Protein AF-A0A7W2Y4Q6-F1 (afdb_monomer)

Sequence (118 aa):
MKKLLILIVAGALYFHYYPNEKLNSWFFEQKEMALSYFSDATDTKVRLKSDKIYQDLSRDFGQFTSQEKAYVAEITSSREKVKIFNEQYCKSKKQTPKLHRDNLTKVCYTISKYSNLL

pLDDT: mean 84.08, std 11.5, range [57.34, 96.38]

Structure (mmCIF, N/CA/C/O backbone):
data_AF-A0A7W2Y4Q6-F1
#
_entry.id   AF-A0A7W2Y4Q6-F1
#
loop_
_atom_site.group_PDB
_atom_site.id
_atom_site.type_symbol
_atom_site.label_atom_id
_atom_site.label_alt_id
_atom_site.label_comp_id
_atom_site.label_asym_id
_atom_site.label_entity_id
_atom_site.label_seq_id
_atom_site.pdbx_PDB_ins_code
_atom_site.Cartn_x
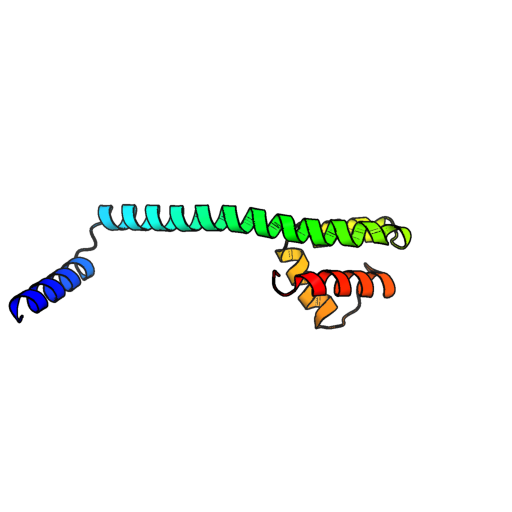_atom_site.Cartn_y
_atom_site.Cartn_z
_atom_site.occupancy
_atom_site.B_iso_or_equiv
_atom_site.auth_seq_id
_atom_site.auth_comp_id
_atom_site.auth_asym_id
_atom_site.auth_atom_id
_atom_site.pdbx_PDB_model_num
ATOM 1 N N . MET A 1 1 ? 34.415 -9.771 -45.768 1.00 57.34 1 MET A N 1
ATOM 2 C CA . MET A 1 1 ? 34.168 -9.527 -44.324 1.00 57.34 1 MET A CA 1
ATOM 3 C C . MET A 1 1 ? 34.905 -8.306 -43.754 1.00 57.34 1 MET A C 1
ATOM 5 O O . MET A 1 1 ? 34.303 -7.576 -42.983 1.00 57.34 1 MET A O 1
ATOM 9 N N . LYS A 1 2 ? 36.146 -7.996 -44.169 1.00 64.56 2 LYS A N 1
ATOM 10 C CA . LYS A 1 2 ? 36.915 -6.837 -43.653 1.00 64.56 2 LYS A CA 1
ATOM 11 C C . LYS A 1 2 ? 36.273 -5.457 -43.912 1.00 64.56 2 LYS A C 1
ATOM 13 O O . LYS A 1 2 ? 36.278 -4.611 -43.031 1.00 64.56 2 LYS A O 1
ATOM 18 N N . LYS A 1 3 ? 35.670 -5.242 -45.091 1.00 75.75 3 LYS A N 1
ATOM 19 C CA . LYS A 1 3 ? 35.031 -3.958 -45.457 1.00 75.75 3 LYS A CA 1
ATOM 20 C C . LYS A 1 3 ? 33.748 -3.660 -44.669 1.00 75.75 3 LYS A C 1
ATOM 22 O O . LYS A 1 3 ? 33.468 -2.502 -44.396 1.00 75.75 3 LYS A O 1
ATOM 27 N N . LEU A 1 4 ? 33.009 -4.698 -44.268 1.00 81.25 4 LEU A N 1
ATOM 28 C CA . LEU A 1 4 ? 31.789 -4.549 -43.470 1.00 81.25 4 LEU A CA 1
ATOM 29 C C . LEU A 1 4 ? 32.122 -4.080 -42.046 1.00 81.25 4 LEU A C 1
ATOM 31 O O . LEU A 1 4 ? 31.506 -3.152 -41.541 1.00 81.25 4 LEU A O 1
ATOM 35 N N . LEU A 1 5 ? 33.161 -4.672 -41.444 1.00 79.19 5 LEU A N 1
ATOM 36 C CA . LEU A 1 5 ? 33.664 -4.267 -40.129 1.00 79.19 5 LEU A CA 1
ATOM 37 C C . LEU A 1 5 ? 34.143 -2.811 -40.129 1.00 79.19 5 LEU A C 1
ATOM 39 O O . LEU A 1 5 ? 33.834 -2.071 -39.204 1.00 79.19 5 LEU A O 1
ATOM 43 N N . ILE A 1 6 ? 34.835 -2.377 -41.187 1.00 82.94 6 ILE A N 1
ATOM 44 C CA . ILE A 1 6 ? 35.300 -0.988 -41.313 1.00 82.94 6 ILE A CA 1
ATOM 45 C C . ILE A 1 6 ? 34.120 -0.010 -41.397 1.00 82.94 6 ILE A C 1
ATOM 47 O O . ILE A 1 6 ? 34.159 1.029 -40.749 1.00 82.94 6 ILE A O 1
ATOM 51 N N . LEU A 1 7 ? 33.056 -0.345 -42.135 1.00 84.19 7 LEU A N 1
ATOM 52 C CA . LEU A 1 7 ? 31.860 0.502 -42.227 1.00 84.19 7 LEU A CA 1
ATOM 53 C C . LEU A 1 7 ? 31.120 0.618 -40.890 1.00 84.19 7 LEU A C 1
ATOM 55 O O . LEU A 1 7 ? 30.686 1.709 -40.530 1.00 84.19 7 LEU A O 1
ATOM 59 N N . ILE A 1 8 ? 31.019 -0.479 -40.136 1.00 85.12 8 ILE A N 1
ATOM 60 C CA . ILE A 1 8 ? 30.400 -0.475 -38.803 1.00 85.12 8 ILE A CA 1
ATOM 61 C C . ILE A 1 8 ? 31.217 0.396 -37.837 1.00 85.12 8 ILE A C 1
ATOM 63 O O . ILE A 1 8 ? 30.652 1.235 -37.138 1.00 85.12 8 ILE A O 1
ATOM 67 N N . VAL A 1 9 ? 32.546 0.243 -37.833 1.00 87.31 9 VAL A N 1
ATOM 68 C CA . VAL A 1 9 ? 33.446 1.031 -36.973 1.00 87.31 9 VAL A CA 1
ATOM 69 C C . VAL A 1 9 ? 33.423 2.515 -37.351 1.00 87.31 9 VAL A C 1
ATOM 71 O O . VAL A 1 9 ? 33.332 3.368 -36.472 1.00 87.31 9 VAL A O 1
ATOM 74 N N . ALA A 1 10 ? 33.445 2.837 -38.646 1.00 82.56 10 ALA A N 1
ATOM 75 C CA . ALA A 1 10 ? 33.361 4.215 -39.123 1.00 82.56 10 ALA A CA 1
ATOM 76 C C . ALA A 1 10 ? 32.012 4.864 -38.774 1.00 82.56 10 ALA A C 1
ATOM 78 O O . ALA A 1 10 ? 31.985 6.010 -38.332 1.00 82.56 10 ALA A O 1
ATOM 79 N N . GLY A 1 11 ? 30.906 4.123 -38.905 1.00 81.50 11 GLY A N 1
ATOM 80 C CA . GLY A 1 11 ? 29.582 4.586 -38.492 1.00 81.50 11 GLY A CA 1
ATOM 81 C C . GLY A 1 11 ? 29.511 4.875 -36.992 1.00 81.50 11 GLY A C 1
ATOM 82 O O . GLY A 1 11 ? 29.047 5.940 -36.597 1.00 81.50 11 GLY A O 1
ATOM 83 N N . ALA A 1 12 ? 30.030 3.973 -36.154 1.00 81.50 12 ALA A N 1
ATOM 84 C CA . ALA A 1 12 ? 30.053 4.158 -34.704 1.00 81.50 12 ALA A CA 1
ATOM 85 C C . ALA A 1 12 ? 30.880 5.384 -34.280 1.00 81.50 12 ALA A C 1
ATOM 87 O O . ALA A 1 12 ? 30.425 6.170 -33.453 1.00 81.50 12 ALA A O 1
ATOM 88 N N . LEU A 1 13 ? 32.060 5.586 -34.879 1.00 80.50 13 LEU A N 1
ATOM 89 C CA . LEU A 1 13 ? 32.884 6.774 -34.632 1.00 80.50 13 LEU A CA 1
ATOM 90 C C . LEU A 1 13 ? 32.187 8.055 -35.103 1.00 80.50 13 LEU A C 1
ATOM 92 O O . LEU A 1 13 ? 32.202 9.054 -34.390 1.00 80.50 13 LEU A O 1
ATOM 96 N N . TYR A 1 14 ? 31.531 8.029 -36.264 1.00 77.94 14 TYR A N 1
ATOM 97 C CA . TYR A 1 14 ? 30.792 9.182 -36.774 1.00 77.94 14 TYR A CA 1
ATOM 98 C C . TYR A 1 14 ? 29.645 9.586 -35.838 1.00 77.94 14 TYR A C 1
ATOM 100 O O . TYR A 1 14 ? 29.555 10.750 -35.462 1.00 77.94 14 TYR A O 1
ATOM 108 N N . PHE A 1 15 ? 28.826 8.632 -35.386 1.00 72.31 15 PHE A N 1
ATOM 109 C CA . PHE A 1 15 ? 27.754 8.910 -34.423 1.00 72.31 15 PHE A CA 1
ATOM 110 C C . PHE A 1 15 ? 28.275 9.333 -33.044 1.00 72.31 15 PHE A C 1
ATOM 112 O O . PHE A 1 15 ? 27.602 10.089 -32.350 1.00 72.31 15 PHE A O 1
ATOM 119 N N . HIS A 1 16 ? 29.465 8.873 -32.650 1.00 73.31 16 HIS A N 1
ATOM 120 C CA . HIS A 1 16 ? 30.090 9.266 -31.389 1.00 73.31 16 HIS A CA 1
ATOM 121 C C . HIS A 1 16 ? 30.621 10.708 -31.415 1.00 73.31 16 HIS A C 1
ATOM 123 O O . HIS A 1 16 ? 30.435 11.440 -30.447 1.00 73.31 16 HIS A O 1
ATOM 129 N N . TYR A 1 17 ? 31.264 11.124 -32.513 1.00 71.94 17 TYR A N 1
ATOM 130 C CA . TYR A 1 17 ? 31.932 12.429 -32.614 1.00 71.94 17 TYR A CA 1
ATOM 131 C C . TYR A 1 17 ? 31.084 13.533 -33.263 1.00 71.94 17 TYR A C 1
ATOM 133 O O . TYR A 1 17 ? 31.356 14.708 -33.028 1.00 71.94 17 TYR A O 1
ATOM 141 N N . TYR A 1 18 ? 30.054 13.186 -34.040 1.00 67.69 18 TYR A N 1
ATOM 142 C CA . TYR A 1 18 ? 29.138 14.137 -34.682 1.00 67.69 18 TYR A CA 1
ATOM 143 C C . TYR A 1 18 ? 27.691 13.895 -34.223 1.00 67.69 18 TYR A C 1
ATOM 145 O O . TYR A 1 18 ? 26.859 13.432 -35.013 1.00 67.69 18 TYR A O 1
ATOM 153 N N . PRO A 1 19 ? 27.365 14.184 -32.945 1.00 60.62 19 PRO A N 1
ATOM 154 C CA . PRO A 1 19 ? 26.002 14.088 -32.442 1.00 60.62 19 PRO A CA 1
ATOM 155 C C . PRO A 1 19 ? 25.121 15.088 -33.195 1.00 60.62 19 PRO A C 1
ATOM 157 O O . PRO A 1 19 ? 25.172 16.293 -32.973 1.00 60.62 19 PRO A O 1
ATOM 160 N N . ASN A 1 20 ? 24.331 14.585 -34.137 1.00 63.69 20 ASN A N 1
ATOM 161 C CA . ASN A 1 20 ? 23.456 15.411 -34.952 1.00 63.69 20 ASN A CA 1
ATOM 162 C C . ASN A 1 20 ? 22.227 15.784 -34.107 1.00 63.69 20 ASN A C 1
ATOM 164 O O . ASN A 1 20 ? 21.431 14.911 -33.754 1.00 63.69 20 ASN A O 1
ATOM 168 N N . GLU A 1 21 ? 22.091 17.063 -33.747 1.00 64.38 21 GLU A N 1
ATOM 169 C CA . GLU A 1 21 ? 21.108 17.559 -32.767 1.00 64.38 21 GLU A CA 1
ATOM 170 C C . GLU A 1 21 ? 19.674 17.104 -33.078 1.00 64.38 21 GLU A C 1
ATOM 172 O O . GLU A 1 21 ? 18.936 16.700 -32.183 1.00 64.38 21 GLU A O 1
ATOM 177 N N . LYS A 1 22 ? 19.322 17.053 -34.368 1.00 62.41 22 LYS A N 1
ATOM 178 C CA . LYS A 1 22 ? 18.004 16.635 -34.868 1.00 62.41 22 LYS A CA 1
ATOM 179 C C . LYS A 1 22 ? 17.725 15.134 -34.716 1.00 62.41 22 LYS A C 1
ATOM 181 O O . LYS A 1 22 ? 16.577 14.717 -34.590 1.00 62.41 22 LYS A O 1
ATOM 186 N N . LEU A 1 23 ? 18.770 14.309 -34.760 1.00 64.88 23 LEU A N 1
ATOM 187 C CA . LEU A 1 23 ? 18.664 12.854 -34.616 1.00 64.88 23 LEU A CA 1
ATOM 188 C C . LEU A 1 23 ? 18.580 12.478 -33.131 1.00 64.88 23 LEU A C 1
ATOM 190 O O . LEU A 1 23 ? 17.799 11.606 -32.755 1.00 64.88 23 LEU A O 1
ATOM 194 N N . ASN A 1 24 ? 19.309 13.213 -32.287 1.00 67.25 24 ASN A N 1
ATOM 195 C CA . ASN A 1 24 ? 19.190 13.114 -30.838 1.00 67.25 24 ASN A CA 1
ATOM 196 C C . ASN A 1 24 ? 17.811 13.568 -30.357 1.00 67.25 24 ASN A C 1
ATOM 198 O O . ASN A 1 24 ? 17.193 12.836 -29.594 1.00 67.25 24 ASN A O 1
ATOM 202 N N . SER A 1 25 ? 17.295 14.713 -30.821 1.00 70.88 25 SER A N 1
ATOM 203 C CA . SER A 1 25 ? 15.974 15.200 -30.401 1.00 70.88 25 SER A CA 1
ATOM 204 C C . SER A 1 25 ? 14.863 14.211 -30.757 1.00 70.88 25 SER A C 1
ATOM 206 O O . SER A 1 25 ? 14.082 13.854 -29.886 1.00 70.88 25 SER A O 1
ATOM 208 N N . TRP A 1 26 ? 14.859 13.669 -31.981 1.00 76.06 26 TRP A N 1
A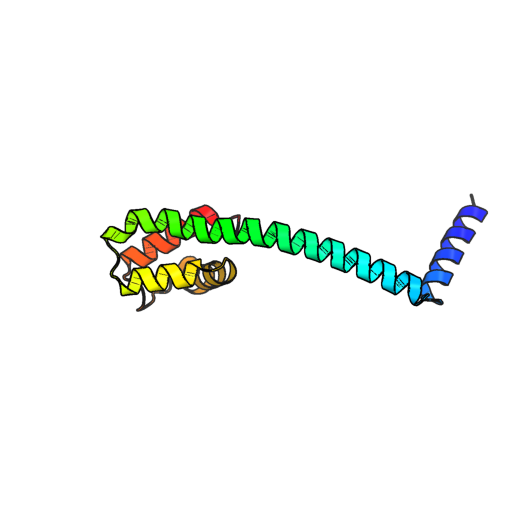TOM 209 C CA . TRP A 1 26 ? 13.9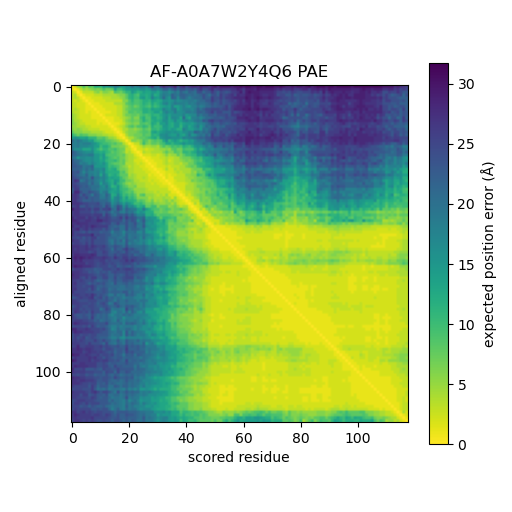03 12.633 -32.384 1.00 76.06 26 TRP A CA 1
ATOM 210 C C . TRP A 1 26 ? 14.037 11.358 -31.536 1.00 76.06 26 TRP A C 1
ATOM 212 O O . TRP A 1 26 ? 13.041 10.795 -31.093 1.00 76.06 26 TRP A O 1
ATOM 222 N N . PHE A 1 27 ? 15.261 10.906 -31.245 1.00 73.44 27 PHE A N 1
ATOM 223 C CA . PHE A 1 27 ? 15.478 9.739 -30.385 1.00 73.44 27 PHE A CA 1
ATOM 224 C C . PHE A 1 27 ? 15.009 9.977 -28.940 1.00 73.44 27 PHE A C 1
ATOM 226 O O . PHE A 1 27 ? 14.404 9.092 -28.333 1.00 73.44 27 PHE A O 1
ATOM 233 N N . PHE A 1 28 ? 15.262 11.167 -28.389 1.00 76.56 28 PHE A N 1
ATOM 234 C CA . PHE A 1 28 ? 14.799 11.551 -27.057 1.00 76.56 28 PHE A CA 1
ATOM 235 C C . PHE A 1 28 ? 13.277 11.681 -27.001 1.00 76.56 28 PHE A C 1
ATOM 237 O O . PHE A 1 28 ? 12.684 11.137 -26.076 1.00 76.56 28 PHE A O 1
ATOM 244 N N . GLU A 1 29 ? 12.639 12.289 -28.002 1.00 76.69 29 GLU A N 1
ATOM 245 C CA . GLU A 1 29 ? 11.176 12.361 -28.110 1.00 76.69 29 GLU A CA 1
ATOM 246 C C . GLU A 1 29 ? 10.548 10.967 -28.174 1.00 76.69 29 GLU A C 1
ATOM 248 O O . GLU A 1 29 ? 9.605 10.677 -27.442 1.00 76.69 29 GLU A O 1
ATOM 253 N N . GLN A 1 30 ? 11.107 10.060 -28.979 1.00 71.44 30 GLN A N 1
ATOM 254 C CA . GLN A 1 30 ? 10.623 8.680 -29.058 1.00 71.44 30 GLN A CA 1
ATOM 255 C C . GLN A 1 30 ? 10.821 7.924 -27.737 1.00 71.44 30 GLN A C 1
ATOM 257 O O . GLN A 1 30 ? 9.965 7.133 -27.337 1.00 71.44 30 GLN A O 1
ATOM 262 N N . LYS A 1 31 ? 11.934 8.171 -27.036 1.00 74.69 31 LYS A N 1
ATOM 263 C CA . LYS A 1 31 ? 12.202 7.590 -25.717 1.00 74.69 31 LYS A CA 1
ATOM 264 C C . LYS A 1 31 ? 11.228 8.117 -24.665 1.00 74.69 31 LYS A C 1
ATOM 266 O O . LYS A 1 31 ? 10.691 7.318 -23.902 1.00 74.69 31 LYS A O 1
ATOM 271 N N . GLU A 1 32 ? 11.004 9.425 -24.614 1.00 75.75 32 GLU A N 1
ATOM 272 C CA . GLU A 1 32 ? 10.064 10.034 -23.673 1.00 75.75 32 GLU A CA 1
ATOM 273 C C . GLU A 1 32 ? 8.628 9.616 -23.965 1.00 75.75 32 GLU A C 1
ATOM 275 O O . GLU A 1 32 ? 7.916 9.263 -23.034 1.00 75.75 32 GLU A O 1
ATOM 280 N N . MET A 1 33 ? 8.229 9.549 -25.236 1.00 75.81 33 MET A N 1
ATOM 281 C CA . MET A 1 33 ? 6.918 9.040 -25.634 1.00 75.81 33 MET A CA 1
ATOM 282 C C . MET A 1 33 ? 6.740 7.579 -25.211 1.00 75.81 33 MET A C 1
ATOM 284 O O . MET A 1 33 ? 5.720 7.221 -24.634 1.00 75.81 33 MET A O 1
ATOM 288 N N . ALA A 1 34 ? 7.734 6.717 -25.441 1.00 74.62 34 ALA A N 1
ATOM 289 C CA . ALA A 1 34 ? 7.658 5.337 -24.975 1.00 74.62 34 ALA A CA 1
ATOM 290 C C . ALA A 1 34 ? 7.519 5.281 -23.444 1.00 74.62 34 ALA A C 1
ATOM 292 O O . ALA A 1 34 ? 6.635 4.599 -22.926 1.00 74.62 34 ALA A O 1
ATOM 293 N N . LEU A 1 35 ? 8.354 6.028 -22.716 1.00 72.94 35 LEU A N 1
ATOM 294 C CA . LEU A 1 35 ? 8.314 6.087 -21.256 1.00 72.94 35 LEU A CA 1
ATOM 295 C C . LEU A 1 35 ? 6.994 6.646 -20.720 1.00 72.94 35 LEU A C 1
ATOM 297 O O . LEU A 1 35 ? 6.506 6.118 -19.725 1.00 72.94 35 LEU A O 1
ATOM 301 N N . SER A 1 36 ? 6.398 7.650 -21.362 1.00 68.56 36 SER A N 1
ATOM 302 C CA . SER A 1 36 ? 5.116 8.219 -20.945 1.00 68.56 36 SER A CA 1
ATOM 303 C C . SER A 1 36 ? 3.969 7.238 -21.174 1.00 68.56 36 SER A C 1
ATOM 305 O O . SER A 1 36 ? 3.206 6.987 -20.247 1.00 68.56 36 SER A O 1
ATOM 307 N N . TYR A 1 37 ? 3.920 6.557 -22.325 1.00 70.44 37 TYR A N 1
ATOM 308 C CA . TYR A 1 37 ? 2.944 5.487 -22.570 1.00 70.44 37 TYR A CA 1
ATOM 309 C C . TYR A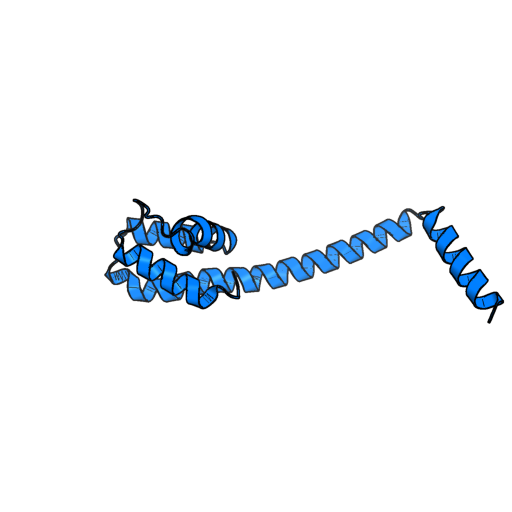 1 37 ? 3.066 4.343 -21.551 1.00 70.44 37 TYR A C 1
ATOM 311 O O . TYR A 1 37 ? 2.054 3.843 -21.049 1.00 70.44 37 TYR A O 1
ATOM 319 N N . PHE A 1 38 ? 4.291 3.926 -21.207 1.00 69.62 38 PHE A N 1
ATOM 320 C CA . PHE A 1 38 ? 4.500 2.922 -20.160 1.00 69.62 38 PHE A CA 1
ATOM 321 C C . PHE A 1 38 ? 4.154 3.461 -18.768 1.00 69.62 38 PHE A C 1
ATOM 323 O O . PHE A 1 38 ? 3.582 2.726 -17.964 1.00 69.62 38 PHE A O 1
ATOM 330 N N . SER A 1 39 ? 4.458 4.725 -18.477 1.00 67.31 39 SER A N 1
ATOM 331 C CA . SER A 1 39 ? 4.107 5.379 -17.216 1.00 67.31 39 SER A CA 1
ATOM 332 C C . SER A 1 39 ? 2.593 5.442 -17.037 1.00 67.31 39 SER A C 1
ATOM 334 O O . SER A 1 39 ? 2.106 5.009 -16.005 1.00 67.31 39 SER A O 1
ATOM 336 N N . ASP A 1 40 ? 1.827 5.847 -18.047 1.00 65.06 40 ASP A N 1
ATOM 337 C CA . ASP A 1 40 ? 0.365 5.962 -17.956 1.00 65.06 40 ASP A CA 1
ATOM 338 C C . ASP A 1 40 ? -0.324 4.590 -17.833 1.00 65.06 40 ASP A C 1
ATOM 340 O O . ASP A 1 40 ? -1.257 4.393 -17.040 1.00 65.06 40 ASP A O 1
ATOM 344 N N . ALA A 1 41 ? 0.165 3.592 -18.580 1.00 63.97 41 ALA A N 1
ATOM 345 C CA . ALA A 1 41 ? -0.330 2.218 -18.496 1.00 63.97 41 ALA A CA 1
ATOM 346 C C . ALA A 1 41 ? 0.021 1.552 -17.154 1.00 63.97 41 ALA A C 1
ATOM 348 O O . ALA A 1 41 ? -0.758 0.760 -16.610 1.00 63.97 41 ALA A O 1
ATOM 349 N N . THR A 1 42 ? 1.200 1.856 -16.605 1.00 66.69 42 THR A N 1
ATOM 350 C CA . THR A 1 42 ? 1.580 1.371 -15.276 1.00 66.69 42 THR A CA 1
ATOM 351 C C . THR A 1 42 ? 0.844 2.128 -14.181 1.00 66.69 42 THR A C 1
ATOM 353 O O . THR A 1 42 ? 0.359 1.466 -13.272 1.00 66.69 42 THR A O 1
ATOM 356 N N . ASP A 1 43 ? 0.653 3.442 -14.291 1.00 66.31 43 ASP A N 1
ATOM 357 C CA . ASP A 1 43 ? -0.052 4.283 -13.319 1.00 66.31 43 ASP A CA 1
ATOM 358 C C . ASP A 1 43 ? -1.503 3.833 -13.132 1.00 66.31 43 ASP A C 1
ATOM 360 O O . ASP A 1 43 ? -1.931 3.553 -12.014 1.00 66.31 43 ASP A O 1
ATOM 364 N N . THR A 1 44 ? -2.241 3.611 -14.222 1.00 71.94 44 THR A N 1
ATOM 365 C CA . THR A 1 44 ? -3.618 3.089 -14.151 1.00 71.94 44 THR A CA 1
ATOM 366 C C . THR A 1 44 ? -3.689 1.704 -13.509 1.00 71.94 44 THR A C 1
ATOM 368 O O . THR A 1 44 ? -4.521 1.470 -12.627 1.00 71.94 44 THR A O 1
ATOM 371 N N . LYS A 1 45 ? -2.799 0.779 -13.892 1.00 65.81 45 LYS A N 1
ATOM 372 C CA . LYS A 1 45 ? -2.728 -0.562 -13.288 1.00 65.81 45 LYS A CA 1
ATOM 373 C C . LYS A 1 45 ? -2.359 -0.492 -11.808 1.00 65.81 45 LYS A C 1
ATOM 375 O O . LYS A 1 45 ? -2.909 -1.257 -11.019 1.00 65.81 45 LYS A O 1
ATOM 380 N N . VAL A 1 46 ? -1.439 0.398 -11.450 1.00 67.81 46 VAL A N 1
ATOM 381 C CA . VAL A 1 46 ? -0.935 0.639 -10.096 1.00 67.81 46 VAL A CA 1
ATOM 382 C C . VAL A 1 46 ? -2.019 1.249 -9.206 1.00 67.81 46 VAL A C 1
ATOM 384 O O . VAL A 1 46 ? -2.258 0.737 -8.112 1.00 67.81 46 VAL A O 1
ATOM 387 N N . ARG A 1 47 ? -2.728 2.273 -9.688 1.00 69.19 47 ARG A N 1
ATOM 388 C CA . ARG A 1 47 ? -3.839 2.933 -8.990 1.00 69.19 47 ARG A CA 1
ATOM 389 C C . ARG A 1 47 ? -4.998 1.971 -8.747 1.00 69.19 47 ARG A C 1
ATOM 391 O O . ARG A 1 47 ? -5.479 1.852 -7.624 1.00 69.19 47 ARG A O 1
ATOM 398 N N . LEU A 1 48 ? -5.322 1.140 -9.742 1.00 74.56 48 LEU A N 1
ATOM 399 C CA . LEU A 1 48 ? -6.291 0.054 -9.582 1.00 74.56 48 LEU A CA 1
ATOM 400 C C . LEU A 1 48 ? -5.907 -0.904 -8.435 1.00 74.56 48 LEU A C 1
ATOM 402 O O . LEU A 1 48 ? -6.787 -1.508 -7.830 1.00 74.56 48 LEU A O 1
ATOM 406 N N . LYS A 1 49 ? -4.616 -1.083 -8.111 1.00 80.50 49 LYS A N 1
ATOM 407 C CA . LYS A 1 49 ? -4.198 -1.948 -6.990 1.00 80.50 49 LYS A CA 1
ATOM 408 C C . LYS A 1 49 ? -4.372 -1.285 -5.634 1.00 80.50 49 LYS A C 1
ATOM 410 O O . LYS A 1 49 ? -4.863 -1.948 -4.725 1.00 80.50 49 LYS A O 1
ATOM 415 N N . SER A 1 50 ? -4.006 -0.013 -5.489 1.00 87.50 50 SER A N 1
ATOM 416 C CA . SER A 1 50 ? -4.244 0.705 -4.233 1.00 87.50 50 SER A CA 1
ATOM 417 C C . SER A 1 50 ? -5.745 0.803 -3.932 1.00 87.50 50 SER A C 1
ATOM 419 O O . SER A 1 50 ? -6.160 0.528 -2.805 1.00 87.50 50 SER A O 1
ATOM 421 N N . ASP A 1 51 ? -6.567 1.004 -4.967 1.00 88.25 51 ASP A N 1
ATOM 422 C CA . ASP A 1 51 ? -8.029 0.976 -4.858 1.00 88.25 51 ASP A CA 1
ATOM 423 C C . ASP A 1 51 ? -8.555 -0.406 -4.442 1.00 88.25 51 ASP A C 1
ATOM 425 O O . ASP A 1 51 ? -9.481 -0.508 -3.638 1.00 88.25 51 ASP A O 1
ATOM 429 N N . LYS A 1 52 ? -7.957 -1.496 -4.945 1.00 91.31 52 LYS A N 1
ATOM 430 C CA . LYS A 1 52 ? -8.323 -2.865 -4.537 1.00 91.31 52 LYS A CA 1
ATOM 431 C C . LYS A 1 52 ? -8.024 -3.132 -3.065 1.00 91.31 52 LYS A C 1
ATOM 433 O O . LYS A 1 52 ? -8.853 -3.740 -2.394 1.00 91.31 52 LYS A O 1
ATOM 438 N N . ILE A 1 53 ? -6.894 -2.643 -2.554 1.00 92.62 53 ILE A N 1
ATOM 439 C CA . ILE A 1 53 ? -6.560 -2.744 -1.125 1.00 92.62 53 ILE A CA 1
ATOM 440 C C . ILE A 1 53 ? -7.620 -2.019 -0.288 1.00 92.62 53 ILE A C 1
ATOM 442 O O . ILE A 1 53 ? -8.117 -2.587 0.683 1.00 92.62 53 ILE A O 1
ATOM 446 N N . TYR A 1 54 ? -8.023 -0.808 -0.689 1.00 94.44 54 TYR A N 1
ATOM 447 C CA . TYR A 1 54 ? -9.103 -0.079 -0.021 1.00 94.44 54 TYR A CA 1
ATOM 448 C C . TYR A 1 54 ? -10.440 -0.832 -0.073 1.00 94.44 54 TYR A C 1
ATOM 450 O O . TYR A 1 54 ? -11.108 -0.969 0.948 1.00 94.44 54 TYR A O 1
ATOM 458 N N . GLN A 1 55 ? -10.822 -1.349 -1.245 1.00 93.75 55 GLN A N 1
ATOM 459 C CA . GLN A 1 55 ? -12.065 -2.106 -1.440 1.00 93.75 55 GLN A CA 1
ATOM 460 C C . GLN A 1 55 ? -12.124 -3.382 -0.595 1.00 93.75 55 GLN A C 1
ATOM 462 O O . GLN A 1 55 ? -13.193 -3.753 -0.119 1.00 93.75 55 GLN A O 1
ATOM 467 N N . ASP A 1 56 ? -11.000 -4.070 -0.411 1.00 93.44 56 ASP A N 1
ATOM 468 C CA . ASP A 1 56 ? -10.961 -5.254 0.444 1.00 93.44 56 ASP A CA 1
ATOM 469 C C . ASP A 1 56 ? -11.043 -4.878 1.925 1.00 93.44 56 ASP A C 1
ATOM 471 O O . ASP A 1 56 ? -11.785 -5.518 2.669 1.00 93.44 56 ASP A O 1
ATOM 475 N N . LEU A 1 57 ? -10.355 -3.809 2.340 1.00 94.00 57 LEU A N 1
ATOM 476 C CA . LEU A 1 57 ? -10.432 -3.297 3.710 1.00 94.00 57 LEU A CA 1
ATOM 477 C C . LEU A 1 57 ? -11.816 -2.739 4.051 1.00 94.00 57 LEU A C 1
ATOM 479 O O . LEU A 1 57 ? -12.247 -2.846 5.197 1.00 94.00 57 LEU A O 1
ATOM 483 N N . SER A 1 58 ? -12.538 -2.179 3.078 1.00 91.50 58 SER A N 1
ATOM 484 C CA . SER A 1 58 ? -13.845 -1.564 3.321 1.00 91.50 58 SER A CA 1
ATOM 485 C C . SER A 1 58 ? -14.904 -2.562 3.790 1.00 91.50 58 SER A C 1
ATOM 487 O O . SER A 1 58 ? 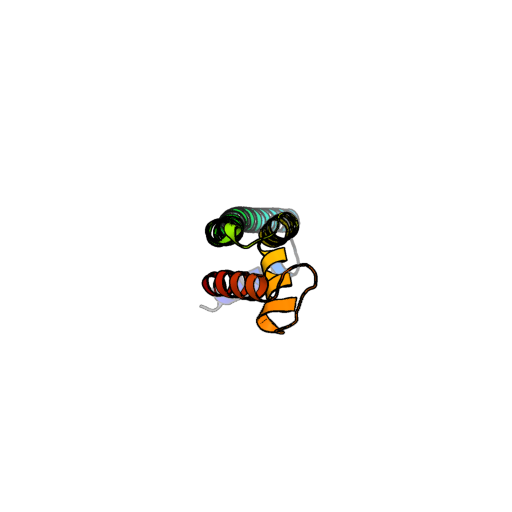-15.788 -2.197 4.565 1.00 91.50 58 SER A O 1
ATOM 489 N N . ARG A 1 59 ? -14.768 -3.843 3.421 1.00 91.38 59 ARG A N 1
ATOM 490 C CA . ARG A 1 59 ? -15.610 -4.940 3.935 1.00 91.38 59 ARG A CA 1
ATOM 491 C C . ARG A 1 59 ? -15.461 -5.137 5.444 1.00 91.38 59 ARG A C 1
ATOM 493 O O . ARG A 1 59 ? -16.387 -5.588 6.107 1.00 91.38 59 ARG A O 1
ATOM 500 N N . ASP A 1 60 ? -14.305 -4.767 5.979 1.00 89.06 60 ASP A N 1
ATOM 501 C CA . ASP A 1 60 ? -13.928 -4.871 7.383 1.00 89.06 60 ASP A CA 1
ATOM 502 C C . ASP A 1 60 ? -14.163 -3.556 8.158 1.00 89.06 60 ASP A C 1
ATOM 504 O O . ASP A 1 60 ? -13.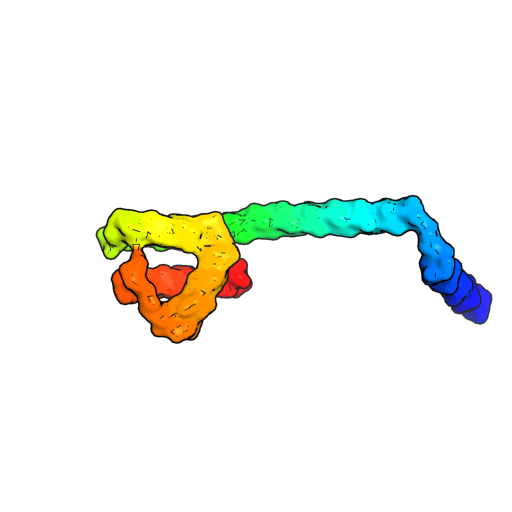934 -3.496 9.367 1.00 89.06 60 ASP A O 1
ATOM 508 N N . PHE A 1 61 ? -14.659 -2.489 7.521 1.00 91.38 61 PHE A N 1
ATOM 509 C CA . PHE A 1 61 ? -14.828 -1.175 8.163 1.00 91.38 61 PHE A CA 1
ATOM 510 C C . PHE A 1 61 ? -15.842 -1.140 9.312 1.00 91.38 61 PHE A C 1
ATOM 512 O O . PHE A 1 61 ? -15.907 -0.134 10.018 1.00 91.38 61 PHE A O 1
ATOM 519 N N . GLY A 1 62 ? -16.604 -2.209 9.555 1.00 89.50 62 GLY A N 1
ATOM 520 C CA . GLY A 1 62 ? -17.466 -2.320 10.737 1.00 89.50 62 GLY A CA 1
ATOM 521 C C . GLY A 1 62 ? -16.713 -2.176 12.069 1.00 89.50 62 GLY A C 1
ATOM 522 O O . GLY A 1 62 ? -17.286 -1.678 13.029 1.00 89.50 62 GLY A O 1
ATOM 523 N N . GLN A 1 63 ? -15.424 -2.537 12.112 1.00 89.00 63 GLN A N 1
ATOM 524 C CA . GLN A 1 63 ? -14.584 -2.459 13.321 1.00 89.00 63 GLN A CA 1
ATOM 525 C C . GLN A 1 63 ? -13.620 -1.254 13.345 1.00 89.00 63 GLN A C 1
ATOM 527 O O . GLN A 1 63 ? -12.817 -1.106 14.262 1.00 89.00 63 GLN A O 1
ATOM 532 N N . PHE A 1 64 ? -13.680 -0.401 12.318 1.00 95.19 64 PHE A N 1
ATOM 533 C CA . PHE A 1 64 ? -12.859 0.803 12.210 1.00 95.19 64 PHE A CA 1
ATOM 534 C C . PHE A 1 64 ? -13.668 2.001 12.703 1.00 95.19 64 PHE A C 1
ATOM 536 O O . PHE A 1 64 ? -14.841 2.164 12.352 1.00 95.19 64 PHE A O 1
ATOM 543 N N . THR A 1 65 ? -13.028 2.888 13.456 1.00 95.44 65 THR A N 1
ATOM 544 C CA . THR A 1 65 ? -13.574 4.218 13.754 1.00 95.44 65 THR A CA 1
ATOM 545 C C . THR A 1 65 ? -13.578 5.095 12.498 1.00 95.44 65 THR A C 1
ATOM 547 O O . THR A 1 65 ? -12.880 4.820 11.519 1.00 95.44 65 THR A O 1
ATOM 550 N N . SER A 1 66 ? -14.350 6.181 12.499 1.00 94.44 66 SER A N 1
ATOM 551 C CA . SER A 1 66 ? -14.399 7.115 11.363 1.00 94.44 66 SER A CA 1
ATOM 552 C C . SER A 1 66 ? -13.023 7.705 11.028 1.00 94.44 66 SER A C 1
ATOM 554 O O . SER A 1 66 ? -12.682 7.856 9.856 1.00 94.44 66 SER A O 1
ATOM 556 N N . GLN A 1 67 ? -12.208 7.976 12.049 1.00 95.38 67 GLN A N 1
ATOM 557 C CA . GLN A 1 67 ? -10.844 8.481 11.912 1.00 95.38 67 GLN A CA 1
ATOM 558 C C . GLN A 1 67 ? -9.928 7.440 11.262 1.00 95.38 67 GLN A C 1
ATOM 560 O O . GLN A 1 67 ? -9.166 7.765 10.354 1.00 95.38 67 GLN A O 1
ATOM 565 N N . GLU A 1 68 ? -10.037 6.176 11.672 1.00 95.62 68 GLU A N 1
ATOM 566 C CA . GLU A 1 68 ? -9.249 5.096 11.080 1.00 95.62 68 GLU A CA 1
ATOM 567 C C . GLU A 1 68 ? -9.652 4.830 9.629 1.00 95.62 68 GLU A C 1
ATOM 569 O O . GLU A 1 68 ? -8.778 4.611 8.798 1.00 95.62 68 GLU A O 1
ATOM 574 N N . LYS A 1 69 ? -10.944 4.914 9.284 1.00 95.88 69 LYS A N 1
ATOM 575 C CA . LYS A 1 69 ? -11.400 4.804 7.884 1.00 95.88 69 LYS A CA 1
ATOM 576 C C . LYS A 1 69 ? -10.810 5.908 7.013 1.00 95.88 69 LYS A C 1
ATOM 578 O O . LYS A 1 69 ? -10.347 5.626 5.910 1.00 95.88 69 LYS A O 1
ATOM 583 N N . ALA A 1 70 ? -10.806 7.146 7.511 1.00 96.06 70 ALA A N 1
ATOM 584 C CA . ALA A 1 70 ? -10.207 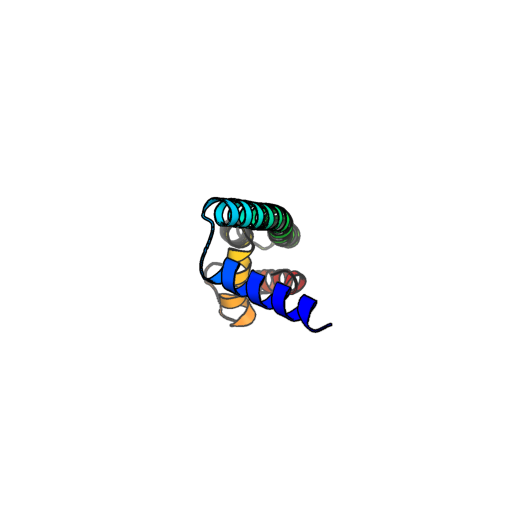8.277 6.807 1.00 96.06 70 ALA A CA 1
ATOM 585 C C . ALA A 1 70 ? -8.699 8.074 6.614 1.00 96.06 70 ALA A C 1
ATOM 587 O O . ALA A 1 70 ? -8.178 8.286 5.521 1.00 96.06 70 ALA A O 1
ATOM 588 N N . TYR A 1 71 ? -8.009 7.581 7.643 1.00 96.38 71 TYR A N 1
ATOM 589 C CA . TYR A 1 71 ? -6.588 7.279 7.540 1.00 96.38 71 TYR A CA 1
ATOM 590 C C . TYR A 1 71 ? -6.303 6.113 6.581 1.00 96.38 71 TYR A C 1
ATOM 592 O O . TYR A 1 71 ? -5.374 6.194 5.782 1.00 96.38 71 TYR A O 1
ATOM 600 N N . VAL A 1 72 ? -7.133 5.063 6.577 1.00 95.81 72 VAL A N 1
ATOM 601 C CA . VAL A 1 72 ? -7.039 3.969 5.597 1.00 95.81 72 VAL A CA 1
ATOM 602 C C . VAL A 1 72 ? -7.235 4.491 4.172 1.00 95.81 72 VAL A C 1
ATOM 604 O O . VAL A 1 72 ? -6.473 4.115 3.282 1.00 95.81 72 VAL A O 1
ATOM 607 N N . ALA A 1 73 ? -8.202 5.384 3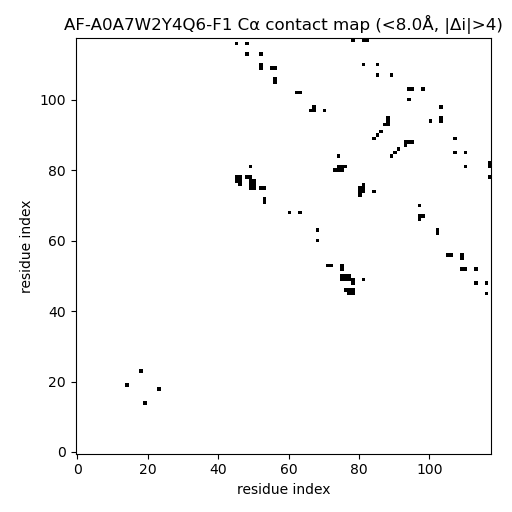.943 1.00 94.88 73 ALA A N 1
ATOM 608 C CA . ALA A 1 73 ? -8.401 6.030 2.644 1.00 94.88 73 ALA A CA 1
ATOM 609 C C . ALA A 1 73 ? -7.175 6.857 2.220 1.00 94.88 73 ALA A C 1
ATOM 611 O O . ALA A 1 73 ? -6.766 6.819 1.063 1.00 94.88 73 ALA A O 1
ATOM 612 N N . GLU A 1 74 ? -6.540 7.559 3.162 1.00 94.75 74 GLU A N 1
ATOM 613 C CA . GLU A 1 74 ? -5.327 8.333 2.900 1.00 94.75 74 GLU A CA 1
ATOM 614 C C . GLU A 1 74 ? -4.154 7.438 2.477 1.00 94.75 74 GLU A C 1
ATOM 616 O O . GLU A 1 74 ? -3.507 7.723 1.467 1.00 94.75 74 GLU A O 1
ATOM 621 N N . ILE A 1 75 ? -3.878 6.356 3.216 1.00 94.56 75 ILE A N 1
ATOM 622 C CA . ILE A 1 75 ? -2.745 5.462 2.915 1.00 94.56 75 ILE A CA 1
ATOM 623 C C . ILE A 1 75 ? -2.969 4.655 1.632 1.00 94.56 75 ILE A C 1
ATOM 625 O O . ILE A 1 75 ? -2.001 4.296 0.970 1.00 94.56 75 ILE A O 1
ATOM 629 N N . THR A 1 76 ? -4.226 4.384 1.265 1.00 94.12 76 THR A N 1
ATOM 630 C CA . THR A 1 76 ? -4.599 3.652 0.041 1.00 94.12 76 THR A CA 1
ATOM 631 C C . THR A 1 76 ? -4.856 4.568 -1.155 1.00 94.12 76 THR A C 1
ATOM 633 O O . THR A 1 76 ? -5.172 4.075 -2.233 1.00 94.12 76 THR A O 1
ATOM 636 N N . SER A 1 77 ? -4.657 5.885 -1.021 1.00 90.81 77 SER A N 1
ATOM 637 C CA . SER A 1 77 ? -4.883 6.829 -2.123 1.00 90.81 77 SER A CA 1
ATOM 638 C C . SER A 1 77 ? -3.865 6.690 -3.262 1.00 90.81 77 SER A C 1
ATOM 640 O O . SER A 1 77 ? -4.074 7.230 -4.344 1.00 90.81 77 SER A O 1
ATOM 642 N N . SER A 1 78 ? -2.723 6.043 -3.013 1.00 89.38 78 SER A N 1
ATOM 643 C CA . SER A 1 78 ? -1.718 5.727 -4.029 1.00 89.38 78 SER A CA 1
ATOM 644 C C . SER A 1 78 ? -0.842 4.555 -3.594 1.00 89.38 78 SER A C 1
ATOM 646 O O . SER A 1 78 ? -0.655 4.305 -2.402 1.00 89.38 78 SER A O 1
ATOM 648 N N . ARG A 1 79 ? -0.237 3.855 -4.559 1.00 88.19 79 ARG A N 1
ATOM 649 C CA . ARG A 1 79 ? 0.725 2.777 -4.275 1.00 88.19 79 ARG A CA 1
ATOM 650 C C . ARG A 1 79 ? 1.926 3.251 -3.467 1.00 88.19 79 ARG A C 1
ATOM 652 O O . ARG A 1 79 ? 2.368 2.518 -2.591 1.00 88.19 79 ARG A O 1
ATOM 659 N N . GLU A 1 80 ? 2.431 4.454 -3.732 1.00 89.25 80 GLU A N 1
ATOM 660 C CA . GLU A 1 80 ? 3.588 4.988 -3.007 1.00 89.25 80 GLU A CA 1
ATOM 661 C C . GLU A 1 80 ? 3.297 5.106 -1.508 1.00 89.25 80 GLU A C 1
ATOM 663 O O . GLU A 1 80 ? 4.072 4.634 -0.680 1.00 89.25 80 GLU A O 1
ATOM 668 N N . LYS A 1 81 ? 2.119 5.625 -1.144 1.00 93.38 81 LYS A N 1
ATOM 669 C CA . LYS A 1 81 ? 1.704 5.697 0.260 1.00 93.38 81 LYS A CA 1
ATOM 670 C C . LYS A 1 81 ? 1.522 4.317 0.883 1.00 93.38 81 LYS A C 1
ATOM 672 O O . LYS A 1 81 ? 1.964 4.108 2.012 1.00 93.38 81 LYS A O 1
ATOM 677 N N . VAL A 1 82 ? 0.940 3.364 0.148 1.00 94.19 82 VAL A N 1
ATOM 678 C CA . VAL A 1 82 ? 0.827 1.973 0.615 1.00 94.19 82 VAL A CA 1
ATOM 679 C C . VAL A 1 82 ? 2.212 1.372 0.858 1.00 94.19 82 VAL A C 1
ATOM 681 O O . VAL A 1 82 ? 2.418 0.709 1.872 1.00 94.19 82 VAL A O 1
ATOM 684 N N . LYS A 1 83 ? 3.176 1.617 -0.035 1.00 92.62 83 LYS A N 1
ATOM 685 C CA . LYS A 1 83 ? 4.549 1.121 0.087 1.00 92.62 83 LYS A CA 1
ATOM 686 C C . LYS A 1 83 ? 5.254 1.725 1.297 1.00 92.62 83 LYS A C 1
ATOM 688 O O . LYS A 1 83 ? 5.785 0.973 2.111 1.00 92.62 83 LYS A O 1
ATOM 693 N N . ILE A 1 84 ? 5.193 3.047 1.461 1.00 94.38 84 ILE A N 1
ATOM 694 C CA . ILE A 1 84 ? 5.748 3.748 2.628 1.00 94.38 84 ILE A CA 1
ATOM 695 C C . ILE A 1 84 ? 5.143 3.185 3.916 1.00 94.38 84 ILE A C 1
ATOM 697 O O . ILE A 1 84 ? 5.876 2.812 4.828 1.00 94.38 84 ILE A O 1
ATOM 701 N N . PHE A 1 85 ? 3.816 3.047 3.975 1.00 95.62 85 PHE A N 1
ATOM 702 C CA . PHE A 1 85 ? 3.128 2.474 5.129 1.00 95.62 85 PHE A CA 1
ATOM 703 C C . PHE A 1 85 ? 3.569 1.026 5.409 1.00 95.62 85 PHE A C 1
ATOM 705 O O . PHE A 1 85 ? 3.835 0.659 6.556 1.00 95.62 85 PHE A O 1
ATOM 712 N N . ASN A 1 86 ? 3.684 0.205 4.362 1.00 94.88 86 ASN A N 1
ATOM 713 C CA . ASN A 1 86 ? 4.103 -1.190 4.461 1.00 94.88 86 ASN A CA 1
ATOM 714 C C . ASN A 1 86 ? 5.524 -1.324 5.029 1.00 94.88 86 ASN A C 1
ATOM 716 O O . ASN A 1 86 ? 5.744 -2.113 5.947 1.00 94.88 86 ASN A O 1
ATOM 720 N N . GLU A 1 87 ? 6.479 -0.537 4.529 1.00 94.62 87 GLU A N 1
ATOM 721 C CA . GLU A 1 87 ? 7.848 -0.510 5.058 1.00 94.62 87 GLU A CA 1
ATOM 722 C C . GLU A 1 87 ? 7.878 0.012 6.501 1.00 94.62 87 GLU A C 1
ATOM 724 O O . GLU A 1 87 ? 8.496 -0.589 7.384 1.00 94.62 87 GLU A O 1
ATOM 729 N N . GLN A 1 88 ? 7.169 1.112 6.761 1.00 95.50 88 GLN A N 1
ATOM 730 C CA . GLN A 1 88 ? 7.248 1.824 8.030 1.00 95.50 88 GLN A CA 1
ATOM 731 C C . GLN A 1 88 ? 6.580 1.088 9.187 1.00 95.50 88 GLN A C 1
ATOM 733 O O . GLN A 1 88 ? 7.091 1.199 10.304 1.00 95.50 88 GLN A O 1
ATOM 738 N N . TYR A 1 89 ? 5.485 0.360 8.957 1.00 96.12 89 TYR A N 1
ATOM 739 C CA . TYR A 1 89 ? 4.681 -0.247 10.026 1.00 96.12 89 TYR A CA 1
ATOM 740 C C . TYR A 1 89 ? 4.540 -1.764 9.895 1.00 96.12 89 TYR A C 1
ATOM 742 O O . TYR A 1 89 ? 4.706 -2.480 10.882 1.00 96.12 89 TYR A O 1
ATOM 750 N N . CYS A 1 90 ? 4.285 -2.282 8.692 1.00 95.00 90 CYS A N 1
ATOM 751 C CA . CYS A 1 90 ? 3.998 -3.706 8.516 1.00 95.00 90 CYS A CA 1
ATOM 752 C C . CYS A 1 90 ? 5.261 -4.574 8.560 1.00 95.00 90 CYS A C 1
ATOM 754 O O . CYS A 1 90 ? 5.324 -5.538 9.324 1.00 95.00 90 CYS A O 1
ATOM 756 N N . LYS A 1 91 ? 6.295 -4.220 7.788 1.00 93.75 91 LYS A N 1
ATOM 757 C CA . LYS A 1 91 ? 7.571 -4.955 7.751 1.00 93.75 91 LYS A CA 1
ATOM 758 C C . LYS A 1 91 ? 8.420 -4.705 8.993 1.00 93.75 91 LYS A C 1
ATOM 760 O O . LYS A 1 91 ? 9.001 -5.637 9.542 1.00 93.75 91 LYS A O 1
ATOM 765 N N . SER A 1 92 ? 8.446 -3.462 9.464 1.00 92.62 92 SER A N 1
ATOM 766 C CA . SER A 1 92 ? 9.149 -3.067 10.689 1.00 92.62 92 SER A CA 1
ATOM 767 C C . SER A 1 92 ? 8.458 -3.546 11.976 1.00 92.62 92 SER A C 1
ATOM 769 O O . SER A 1 92 ? 9.047 -3.444 13.053 1.00 92.62 92 SER A O 1
ATOM 771 N N . LYS A 1 93 ? 7.206 -4.023 11.876 1.00 91.94 93 LYS A N 1
ATOM 772 C CA . LYS A 1 93 ? 6.331 -4.407 12.997 1.00 91.94 93 LYS A CA 1
ATOM 773 C C . LYS A 1 93 ? 6.124 -3.280 14.023 1.00 91.94 93 LYS A C 1
ATOM 775 O O . LYS A 1 93 ? 5.933 -3.543 15.211 1.00 91.94 93 LYS A O 1
ATOM 780 N N . LYS A 1 94 ? 6.167 -2.019 13.577 1.00 93.94 94 LYS A N 1
ATOM 781 C CA . LYS A 1 94 ? 5.933 -0.835 14.419 1.00 93.94 94 LYS A CA 1
ATOM 782 C C . LYS A 1 94 ? 4.441 -0.529 14.542 1.00 93.94 94 LYS A C 1
ATOM 784 O O . LYS A 1 94 ? 3.694 -0.631 13.575 1.00 93.94 94 LYS A O 1
ATOM 789 N N . GLN A 1 95 ? 4.025 -0.097 15.730 1.00 92.75 95 GLN A N 1
ATOM 790 C CA . GLN A 1 95 ? 2.669 0.400 15.983 1.00 92.75 95 GLN A CA 1
ATOM 791 C C . GLN A 1 95 ? 2.496 1.834 15.458 1.00 92.75 95 GLN A C 1
ATOM 793 O O . GLN A 1 95 ? 3.472 2.564 15.270 1.00 92.75 95 GLN A O 1
ATOM 798 N N . THR A 1 96 ? 1.246 2.255 15.266 1.00 92.12 96 THR A N 1
ATOM 799 C CA . THR A 1 96 ? 0.887 3.641 14.941 1.00 92.12 96 THR A CA 1
ATOM 800 C C . THR A 1 96 ? -0.287 4.088 15.808 1.00 92.12 96 THR A C 1
ATOM 802 O O . THR A 1 96 ? -1.234 3.324 15.957 1.00 92.12 96 THR A O 1
ATOM 805 N N . PRO A 1 97 ? -0.286 5.314 16.360 1.00 93.19 97 PRO A N 1
ATOM 806 C CA . PRO A 1 97 ? -1.429 5.820 17.123 1.00 93.19 97 PRO A CA 1
ATOM 807 C C . PRO A 1 97 ? -2.669 6.061 16.246 1.00 93.19 97 PRO A C 1
ATOM 809 O O . PRO A 1 97 ? -3.757 6.268 16.770 1.00 93.19 97 PRO A O 1
ATOM 812 N N . LYS A 1 98 ? -2.517 6.053 14.913 1.00 95.50 98 LYS A N 1
ATOM 813 C CA . LYS A 1 98 ? -3.608 6.291 13.959 1.00 95.50 98 LYS A CA 1
ATOM 814 C C . LYS A 1 98 ? -4.450 5.046 13.648 1.00 95.50 98 LYS A C 1
ATOM 816 O O . LYS A 1 98 ? -5.473 5.183 12.986 1.00 95.50 98 LYS A O 1
ATOM 821 N N . LEU A 1 99 ? -4.017 3.854 14.068 1.00 95.56 99 LEU A N 1
ATOM 822 C CA . LEU A 1 99 ? -4.755 2.596 13.915 1.00 95.56 99 LEU A CA 1
ATOM 823 C C . LEU A 1 99 ? -4.654 1.785 15.199 1.00 95.56 99 LEU A C 1
ATOM 825 O O . LEU A 1 99 ? -3.555 1.547 15.699 1.00 95.56 99 LEU A O 1
ATOM 829 N N . HIS A 1 100 ? -5.784 1.279 15.682 1.00 95.31 100 HIS A N 1
ATOM 830 C CA . HIS A 1 100 ? -5.775 0.262 16.723 1.00 95.31 100 HIS A CA 1
ATOM 831 C C . HIS A 1 100 ? -5.017 -0.976 16.240 1.00 95.31 100 HIS A C 1
ATOM 833 O O . HIS A 1 100 ? -5.002 -1.301 15.052 1.00 95.31 100 HIS A O 1
ATOM 839 N N . ARG A 1 101 ? -4.400 -1.697 17.177 1.00 94.19 101 ARG A N 1
ATOM 840 C CA . ARG A 1 101 ? -3.531 -2.847 16.891 1.00 94.19 101 ARG A CA 1
ATOM 841 C C . ARG A 1 101 ? -4.195 -3.902 15.995 1.00 94.19 101 ARG A C 1
ATOM 843 O O . ARG A 1 101 ? -3.550 -4.423 15.082 1.00 94.19 101 ARG A O 1
ATOM 850 N N . ASP A 1 102 ? -5.468 -4.198 16.228 1.00 94.12 102 ASP A N 1
ATOM 851 C CA . ASP A 1 102 ? -6.200 -5.198 15.445 1.00 94.12 102 ASP A CA 1
ATOM 852 C C . ASP A 1 102 ? -6.466 -4.698 14.018 1.00 94.12 102 ASP A C 1
ATOM 854 O O . ASP A 1 102 ? -6.239 -5.421 13.045 1.00 94.12 102 ASP A O 1
ATOM 858 N N . ASN A 1 103 ? -6.817 -3.417 13.879 1.00 95.62 103 ASN A N 1
ATOM 859 C CA . ASN A 1 103 ? -7.006 -2.755 12.589 1.00 95.62 103 ASN A CA 1
ATOM 860 C C . ASN A 1 103 ? -5.693 -2.655 11.806 1.00 95.62 103 ASN A C 1
ATOM 862 O O . ASN A 1 103 ? -5.665 -2.963 10.616 1.00 95.62 103 ASN A O 1
ATOM 866 N N . LEU A 1 104 ? -4.582 -2.324 12.470 1.00 96.19 104 LEU A N 1
ATOM 867 C CA . LEU A 1 104 ? -3.247 -2.340 11.872 1.00 96.19 104 LEU A CA 1
ATOM 868 C C . LEU A 1 104 ? -2.895 -3.736 11.343 1.00 96.19 104 LEU A C 1
ATOM 870 O O . LEU A 1 104 ? -2.406 -3.868 10.222 1.00 96.19 104 LEU A O 1
ATOM 874 N N . THR A 1 105 ? -3.191 -4.781 12.118 1.00 95.31 105 THR A N 1
ATOM 875 C CA . THR A 1 105 ? -2.944 -6.170 11.711 1.00 95.31 105 THR A CA 1
ATOM 876 C C . THR A 1 105 ? -3.738 -6.523 10.452 1.00 95.31 105 THR A C 1
ATOM 878 O O . THR A 1 105 ? -3.179 -7.095 9.515 1.00 95.31 105 THR A O 1
ATOM 881 N N . LYS A 1 106 ? -5.013 -6.119 10.378 1.00 95.44 106 LYS A N 1
ATOM 882 C CA . LYS A 1 106 ? -5.863 -6.313 9.191 1.00 95.44 106 LYS A CA 1
ATOM 883 C C . LYS A 1 106 ? -5.370 -5.543 7.969 1.00 95.44 106 LYS A C 1
ATOM 885 O O . LYS A 1 106 ? -5.330 -6.102 6.870 1.00 95.44 106 LYS A O 1
ATOM 890 N N . VAL A 1 107 ? -4.950 -4.292 8.157 1.00 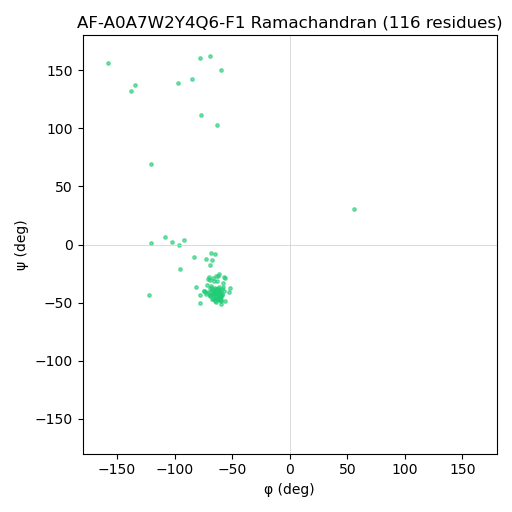95.50 107 VAL A N 1
ATOM 891 C CA . VAL A 1 107 ? -4.359 -3.470 7.093 1.00 95.50 107 VAL A CA 1
ATOM 892 C C . VAL A 1 107 ? -3.100 -4.141 6.550 1.00 95.50 107 VAL A C 1
ATOM 894 O O . VAL A 1 107 ? -3.012 -4.390 5.349 1.00 95.50 107 VAL A O 1
ATOM 897 N N . CYS A 1 108 ? -2.167 -4.529 7.418 1.00 95.75 108 CYS A N 1
ATOM 898 C CA . CYS A 1 108 ? -0.929 -5.187 7.005 1.00 95.75 108 CYS A CA 1
ATOM 899 C C . CYS A 1 108 ? -1.164 -6.550 6.344 1.00 95.75 108 CYS A C 1
ATOM 901 O O . CYS A 1 108 ? -0.510 -6.873 5.351 1.00 95.75 108 CYS A O 1
ATOM 903 N N . TYR A 1 109 ? -2.122 -7.335 6.842 1.00 95.06 109 TYR A N 1
ATOM 904 C CA . TYR A 1 109 ? -2.513 -8.596 6.215 1.00 95.06 109 TYR A CA 1
ATOM 905 C C . TYR A 1 109 ? -3.120 -8.388 4.824 1.00 95.06 109 TYR A C 1
ATOM 907 O O . TYR A 1 109 ? -2.835 -9.143 3.900 1.00 95.06 109 TYR A O 1
ATOM 915 N N . THR A 1 110 ? -3.933 -7.350 4.637 1.00 94.94 110 THR A N 1
ATOM 916 C CA . THR A 1 110 ? -4.511 -7.064 3.319 1.00 94.94 110 THR A CA 1
ATOM 917 C C . THR A 1 110 ? -3.436 -6.591 2.350 1.00 94.94 110 THR A C 1
ATOM 919 O O . THR A 1 110 ? -3.350 -7.110 1.243 1.00 94.94 110 THR A O 1
ATOM 922 N N . ILE A 1 111 ? -2.548 -5.691 2.779 1.00 93.75 111 ILE A N 1
ATOM 923 C CA . ILE A 1 111 ? -1.397 -5.230 1.989 1.00 93.75 111 ILE A CA 1
ATOM 924 C C . ILE A 1 111 ? -0.503 -6.405 1.565 1.00 93.75 111 ILE A C 1
ATOM 926 O O . ILE A 1 111 ? -0.052 -6.446 0.420 1.00 93.75 111 ILE A O 1
ATOM 930 N N . SER A 1 112 ? -0.273 -7.392 2.440 1.00 92.81 112 SER A N 1
ATOM 931 C CA . SER A 1 112 ? 0.603 -8.527 2.124 1.00 92.81 112 SER A CA 1
ATOM 932 C C . SER A 1 112 ? 0.080 -9.387 0.967 1.00 92.81 112 SER A C 1
ATOM 934 O O . SER A 1 112 ? 0.886 -9.858 0.162 1.00 92.81 112 SER A O 1
ATOM 936 N N . LYS A 1 113 ? -1.247 -9.497 0.791 1.00 91.88 113 LYS A N 1
ATOM 937 C CA . LYS A 1 113 ? -1.873 -10.178 -0.363 1.00 91.88 113 LYS A CA 1
ATOM 938 C C . LYS A 1 113 ? -1.520 -9.533 -1.703 1.00 91.88 113 LYS A C 1
ATOM 940 O O . LYS A 1 113 ? -1.528 -10.203 -2.731 1.00 91.88 113 LYS A O 1
ATOM 945 N N . TYR A 1 114 ? -1.192 -8.244 -1.684 1.00 89.31 114 TYR A N 1
ATOM 946 C CA . TYR A 1 114 ? -0.836 -7.456 -2.860 1.00 89.31 114 TYR A CA 1
ATOM 947 C C . TYR A 1 114 ? 0.662 -7.111 -2.915 1.00 89.31 114 TYR A C 1
ATOM 949 O O . TYR A 1 114 ? 1.086 -6.389 -3.814 1.00 89.31 114 TYR A O 1
ATOM 957 N N . SER A 1 115 ? 1.481 -7.648 -2.001 1.00 77.12 115 SER A N 1
ATOM 958 C CA . SER A 1 115 ? 2.904 -7.298 -1.842 1.00 77.12 115 SER A CA 1
ATOM 959 C C . SER A 1 115 ? 3.765 -7.516 -3.085 1.00 77.12 115 SER A C 1
ATOM 961 O O . SER A 1 115 ? 4.649 -6.709 -3.350 1.00 77.12 115 SER A O 1
ATOM 963 N N . ASN A 1 116 ? 3.462 -8.531 -3.896 1.00 75.81 116 ASN A N 1
ATOM 964 C CA . ASN A 1 116 ? 4.162 -8.800 -5.159 1.00 75.81 116 ASN A CA 1
ATOM 965 C C . ASN A 1 116 ? 3.912 -7.733 -6.245 1.00 75.81 116 ASN A C 1
ATOM 967 O O . ASN A 1 116 ? 4.496 -7.797 -7.322 1.00 75.81 116 ASN A O 1
ATOM 971 N N . LEU A 1 117 ? 2.999 -6.793 -5.991 1.00 68.62 117 LEU A N 1
ATOM 972 C CA . LEU A 1 117 ? 2.571 -5.739 -6.912 1.00 68.62 117 LEU A CA 1
ATOM 973 C C . LEU A 1 117 ? 2.820 -4.331 -6.330 1.00 68.62 117 LEU A C 1
ATOM 975 O O . LEU A 1 117 ? 2.457 -3.333 -6.960 1.00 68.62 117 LEU A O 1
ATOM 979 N N . LEU A 1 118 ? 3.400 -4.256 -5.125 1.00 66.94 118 LEU A N 1
ATOM 980 C CA . LEU A 1 118 ? 3.734 -3.025 -4.399 1.00 66.94 118 LEU A CA 1
ATOM 981 C C . LEU A 1 118 ? 5.160 -2.545 -4.649 1.00 66.94 118 LEU A C 1
ATOM 983 O O . LEU A 1 118 ? 5.942 -3.244 -5.322 1.00 66.94 118 LEU A O 1
#

Mean predicted aligned error: 11.84 Å

Foldseek 3Di:
DVVVVVVVVVVVVCCVPPVPVVVVVVVVVVVVVVVVVVVVVLQVVQLVLLVVLLVVCVVVCVPPDPQLNVVSCVCSNGNVSVVCLCVPPLVVVDDDPSDDPVSSVVSSVSSVVCVVVD

Secondary structure (DSSP, 8-state):
-HHHHHHHHHHHHHHHH---HHHHHHHHHHHHHHHHHHHHHHHHHHHHHHHHHHHHHHTTGGGS-HHHHHHHHHHTSSHHHHHHHIIIIIITT---TTS-HHHHHHHHHHHHHTGGG-

Solvent-accessible surface area (backbone atoms only — not comparable to full-atom values): 6577 Å² total; per-residue (Å²): 113,71,69,60,54,51,53,54,54,52,50,53,50,44,56,69,75,54,72,50,68,72,59,51,51,52,52,48,52,53,48,50,52,52,50,47,56,51,47,55,59,46,48,54,57,43,44,54,49,18,48,47,50,43,59,60,50,56,78,56,43,88,81,46,53,73,68,34,49,53,48,50,50,59,36,28,70,32,46,67,45,40,45,52,48,40,55,62,28,51,74,65,68,44,86,53,98,71,42,58,71,69,57,44,51,52,51,42,55,51,49,57,79,46,48,95,76,101

Nearest PDB structures (foldseek):
  6ch2-assembly1_D  TM=2.692E-01  e=5.862E+00  Salmonella enterica subsp. enterica serovar Typhimurium str. LT2
  6ch2-assembly2_E  TM=2.622E-01  e=9.876E+00  Salmonella enterica subsp. enterica serovar Typhimurium str. LT2

Radius of gyration: 24.5 Å; Cα contacts (8 Å, |Δi|>4): 63; chains: 1; bounding box: 54×28×63 Å